Protein AF-A0A959I4U6-F1 (afdb_monomer)

Structure (mmCIF, N/CA/C/O backbone):
data_AF-A0A959I4U6-F1
#
_entry.id   AF-A0A959I4U6-F1
#
loop_
_atom_site.group_PDB
_atom_site.id
_atom_site.type_symbol
_atom_site.label_atom_id
_atom_site.label_alt_id
_atom_site.label_comp_id
_atom_site.label_asym_id
_atom_site.label_entity_id
_atom_site.label_seq_id
_atom_site.pdbx_PDB_ins_code
_atom_site.Cartn_x
_atom_site.Cartn_y
_atom_site.Cartn_z
_atom_site.oc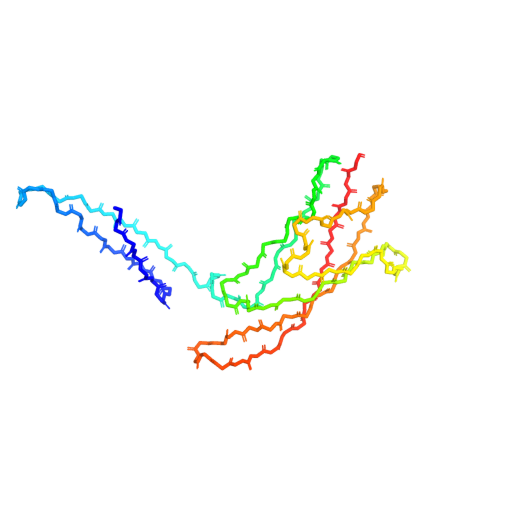cupancy
_atom_site.B_iso_or_equiv
_atom_site.auth_seq_id
_atom_site.auth_comp_id
_atom_site.auth_asym_id
_atom_site.auth_atom_id
_atom_site.pdbx_PDB_model_num
ATOM 1 N N . MET A 1 1 ? -19.807 24.740 2.402 1.00 41.69 1 MET A N 1
ATOM 2 C CA . MET A 1 1 ? -19.446 23.371 1.982 1.00 41.69 1 MET A CA 1
ATOM 3 C C . MET A 1 1 ? -19.778 22.481 3.165 1.00 41.69 1 MET A C 1
ATOM 5 O O . MET A 1 1 ? -19.276 22.767 4.242 1.00 41.69 1 MET A O 1
ATOM 9 N N . GLN A 1 2 ? -20.725 21.557 3.023 1.00 44.53 2 GLN A N 1
ATOM 10 C CA . GLN A 1 2 ? -21.168 20.699 4.124 1.00 44.53 2 GLN A CA 1
ATOM 11 C C . GLN A 1 2 ? -20.340 19.413 4.072 1.00 44.53 2 GLN A C 1
ATOM 13 O O . GLN A 1 2 ? -20.279 18.772 3.026 1.00 44.53 2 GLN A O 1
ATOM 18 N N . GLU A 1 3 ? -19.642 19.095 5.157 1.00 38.75 3 GLU A N 1
ATOM 19 C CA . GLU A 1 3 ? -18.776 17.920 5.252 1.00 38.75 3 GLU A CA 1
ATOM 20 C C . GLU A 1 3 ? -19.594 16.753 5.821 1.00 38.75 3 GLU A C 1
ATOM 22 O O . GLU A 1 3 ? -20.259 16.901 6.846 1.00 38.75 3 GLU A O 1
ATOM 27 N N . ILE A 1 4 ? -19.615 15.619 5.116 1.00 50.41 4 ILE A N 1
ATOM 28 C CA . ILE A 1 4 ? -20.382 14.428 5.502 1.00 50.41 4 ILE A CA 1
ATOM 29 C C . ILE A 1 4 ? -19.385 13.333 5.860 1.00 50.41 4 ILE A C 1
ATOM 31 O O . ILE A 1 4 ? -18.615 12.893 5.009 1.00 50.41 4 ILE A O 1
ATOM 35 N N . MET A 1 5 ? -19.417 12.892 7.117 1.00 44.75 5 MET A N 1
ATOM 36 C CA . MET A 1 5 ? -18.587 11.805 7.629 1.00 44.75 5 MET A CA 1
ATOM 37 C C . MET A 1 5 ? -19.373 10.491 7.580 1.00 44.75 5 MET A C 1
ATOM 39 O O . MET A 1 5 ? -20.493 10.414 8.086 1.00 44.75 5 MET A O 1
ATOM 43 N N . VAL A 1 6 ? -18.801 9.468 6.944 1.00 51.72 6 VAL A N 1
ATOM 44 C CA . VAL A 1 6 ? -19.427 8.151 6.760 1.00 51.72 6 VAL A CA 1
ATOM 45 C C . VAL A 1 6 ? -18.508 7.084 7.344 1.00 51.72 6 VAL A C 1
ATOM 47 O O . VAL A 1 6 ? -17.401 6.887 6.858 1.00 51.72 6 VAL A O 1
ATOM 50 N N . GLU A 1 7 ? -18.972 6.401 8.390 1.00 48.75 7 GLU A N 1
ATOM 51 C CA . GLU A 1 7 ? -18.154 5.476 9.196 1.00 48.75 7 GLU A CA 1
ATOM 52 C C . GLU A 1 7 ? -18.367 3.995 8.847 1.00 48.75 7 GLU A C 1
ATOM 54 O O . GLU A 1 7 ? -17.713 3.121 9.409 1.00 48.75 7 GLU A O 1
ATOM 59 N N . LYS A 1 8 ? -19.315 3.676 7.955 1.00 48.66 8 LYS A N 1
ATOM 60 C CA . LYS A 1 8 ? -19.666 2.291 7.613 1.00 48.66 8 LYS A CA 1
ATOM 61 C C . LYS A 1 8 ? -19.768 2.101 6.104 1.00 48.66 8 LYS A C 1
ATOM 63 O O . LYS A 1 8 ? -20.084 3.021 5.356 1.00 48.66 8 LYS A O 1
ATOM 68 N N . ALA A 1 9 ? -19.497 0.882 5.651 1.00 56.09 9 ALA A N 1
ATOM 69 C CA . ALA A 1 9 ? -19.817 0.482 4.290 1.00 56.09 9 ALA A CA 1
ATOM 70 C C . ALA A 1 9 ? -21.338 0.327 4.143 1.00 56.09 9 ALA A C 1
ATOM 72 O O . ALA A 1 9 ? -22.019 -0.148 5.056 1.00 56.09 9 ALA A O 1
ATOM 73 N N . GLY A 1 10 ? -21.876 0.709 2.990 1.00 60.69 10 GLY A N 1
ATOM 74 C CA . GLY A 1 10 ? -23.311 0.676 2.750 1.00 60.69 10 GLY A CA 1
ATOM 75 C C . GLY A 1 10 ? -23.749 1.543 1.580 1.00 60.69 10 GLY A C 1
ATOM 76 O O . GLY A 1 10 ? -22.949 2.231 0.946 1.00 60.69 10 GLY A O 1
ATOM 77 N N . ASN A 1 11 ? -25.047 1.498 1.293 1.00 65.38 11 ASN A N 1
ATOM 78 C CA . ASN A 1 11 ? -25.682 2.403 0.345 1.00 65.38 11 ASN A CA 1
ATOM 79 C C . ASN A 1 11 ? -26.300 3.557 1.126 1.00 65.38 11 ASN A C 1
ATOM 81 O O . ASN A 1 11 ? -27.108 3.337 2.029 1.00 65.38 11 ASN A O 1
ATOM 85 N N . TYR A 1 12 ? -25.920 4.772 0.764 1.00 65.88 12 TYR A N 1
ATOM 86 C CA . TYR A 1 12 ? -26.364 5.992 1.411 1.00 65.88 12 TYR A CA 1
ATOM 87 C C . TYR A 1 12 ? -27.210 6.805 0.444 1.00 65.88 12 TYR A C 1
ATOM 89 O O . TYR A 1 12 ? -26.915 6.899 -0.749 1.00 65.88 12 TYR A O 1
ATOM 97 N N . VAL A 1 13 ? -28.276 7.390 0.984 1.00 67.69 13 VAL A N 1
ATOM 98 C CA . VAL A 1 13 ? -29.163 8.298 0.264 1.00 67.69 13 VAL A CA 1
ATOM 99 C C . VAL A 1 13 ? -29.137 9.624 1.001 1.00 67.69 13 VAL A C 1
ATOM 101 O O . VAL A 1 13 ? -29.564 9.705 2.151 1.00 67.69 13 VAL A O 1
ATOM 104 N N . LEU A 1 14 ? -28.630 10.655 0.337 1.00 66.38 14 LEU A N 1
ATOM 105 C CA . LEU A 1 14 ? -28.622 12.018 0.845 1.00 66.38 14 LEU A CA 1
ATOM 106 C C . LEU A 1 14 ? -29.681 12.842 0.114 1.00 66.38 14 LEU A C 1
ATOM 108 O O . LEU A 1 14 ? -29.780 12.789 -1.113 1.00 66.38 14 LEU A O 1
ATOM 112 N N . TYR A 1 15 ? -30.442 13.627 0.872 1.00 66.88 15 TYR A N 1
ATOM 113 C CA . TYR A 1 15 ? -31.372 14.614 0.336 1.00 66.88 15 TYR A CA 1
ATOM 114 C C . TYR A 1 15 ? -30.830 16.011 0.619 1.00 66.88 15 TYR A C 1
ATOM 116 O O . TYR A 1 15 ? -30.782 16.441 1.770 1.00 66.88 15 TYR A O 1
ATOM 124 N N . ASN A 1 16 ? -30.433 16.719 -0.435 1.00 64.12 16 ASN A N 1
ATOM 125 C CA . ASN A 1 16 ? -30.058 18.125 -0.330 1.00 64.12 16 ASN A CA 1
ATOM 126 C C . ASN A 1 16 ? -31.286 18.977 -0.638 1.00 64.12 16 ASN A C 1
ATOM 128 O O . ASN A 1 16 ? -31.740 19.007 -1.784 1.00 64.12 16 ASN A O 1
ATOM 132 N N . TYR A 1 17 ? -31.831 19.631 0.384 1.00 63.09 17 TYR A N 1
ATOM 133 C CA . TYR A 1 17 ? -32.995 20.501 0.258 1.00 63.09 17 TYR A CA 1
ATOM 134 C C . TYR A 1 17 ? -32.554 21.923 -0.104 1.00 63.09 17 TYR A C 1
ATOM 136 O O . TYR A 1 17 ? -31.770 22.535 0.618 1.00 63.09 17 TYR A O 1
ATOM 144 N N . TYR A 1 18 ? -33.088 22.446 -1.203 1.00 57.50 18 TYR A N 1
ATOM 145 C CA . TYR A 1 18 ? -32.919 23.820 -1.660 1.00 57.50 18 TYR A CA 1
ATOM 146 C C . TYR A 1 18 ? -34.272 24.532 -1.560 1.00 57.50 18 TYR A C 1
ATOM 148 O O . TYR A 1 18 ? -35.275 24.046 -2.090 1.00 57.50 18 TYR A O 1
ATOM 156 N N . ASP A 1 19 ? -34.301 25.650 -0.831 1.00 52.19 19 ASP A N 1
ATOM 157 C CA . ASP A 1 19 ? -35.461 26.540 -0.672 1.00 52.19 19 ASP A CA 1
ATOM 158 C C . ASP A 1 19 ? -36.795 25.826 -0.361 1.00 52.19 19 ASP A C 1
ATOM 160 O O . ASP A 1 19 ? -37.845 26.159 -0.904 1.00 52.19 19 ASP A O 1
ATOM 164 N N . TYR A 1 20 ? -36.750 24.828 0.533 1.00 56.03 20 TYR A N 1
ATOM 165 C CA . TYR A 1 20 ? -37.888 24.093 1.125 1.00 56.03 20 TYR A CA 1
ATOM 166 C C . TYR A 1 20 ? -38.823 23.317 0.170 1.00 56.03 20 TYR A C 1
ATOM 168 O O . TYR A 1 20 ? -39.618 22.511 0.653 1.00 56.03 20 TYR A O 1
ATOM 176 N N . CYS A 1 21 ? -38.710 23.479 -1.154 1.00 66.44 21 CYS A N 1
ATOM 177 C CA . CYS A 1 21 ? -39.580 22.830 -2.149 1.00 66.44 21 CYS A CA 1
ATOM 178 C C . CYS A 1 21 ? -38.849 21.923 -3.150 1.00 66.44 21 CYS A C 1
ATOM 180 O O . CYS A 1 21 ? -39.506 21.173 -3.872 1.00 66.44 21 CYS A O 1
ATOM 182 N N . VAL A 1 22 ? -37.513 21.961 -3.215 1.00 54.28 22 VAL A N 1
ATOM 183 C CA . VAL A 1 22 ? -36.730 21.141 -4.152 1.00 54.28 22 VAL A CA 1
ATOM 184 C C . VAL A 1 22 ? -35.705 20.321 -3.380 1.00 54.28 22 VAL A C 1
ATOM 186 O O . VAL A 1 22 ? -34.909 20.871 -2.627 1.00 54.28 22 VAL A O 1
ATOM 189 N N . ALA A 1 23 ? -35.706 19.000 -3.569 1.00 66.62 23 ALA A N 1
ATOM 190 C CA . ALA A 1 23 ? -34.702 18.107 -2.997 1.00 66.6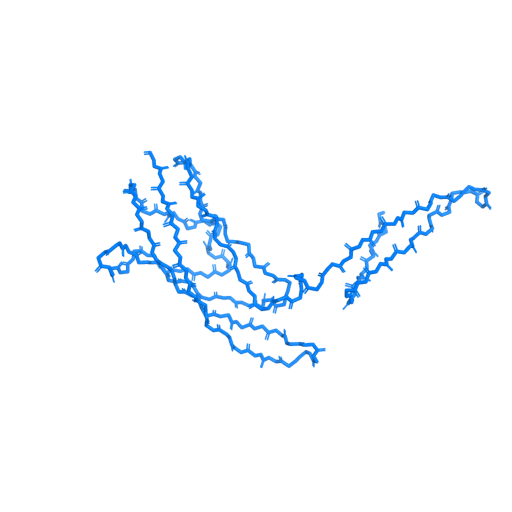2 23 ALA A CA 1
ATOM 191 C C . ALA A 1 23 ? -33.941 17.383 -4.110 1.00 66.62 23 ALA A C 1
ATOM 193 O O . ALA A 1 23 ? -34.548 16.748 -4.972 1.00 66.62 23 ALA A O 1
ATOM 194 N N . ILE A 1 24 ? -32.611 17.443 -4.073 1.00 65.06 24 ILE A N 1
ATOM 195 C CA . ILE A 1 24 ? -31.758 16.615 -4.929 1.00 65.06 24 ILE A CA 1
ATOM 196 C C . ILE A 1 24 ? -31.407 15.348 -4.150 1.00 65.06 24 ILE A C 1
ATOM 198 O O . ILE A 1 24 ? -30.712 15.414 -3.133 1.00 65.06 24 ILE A O 1
ATOM 202 N N . ARG A 1 25 ? -31.889 14.199 -4.639 1.00 69.81 25 ARG A N 1
ATOM 203 C CA . ARG A 1 25 ? -31.532 12.871 -4.129 1.00 69.81 25 ARG A CA 1
ATOM 204 C C . ARG A 1 25 ? -30.186 12.454 -4.717 1.00 69.81 25 ARG A C 1
ATOM 206 O O . ARG A 1 25 ? -30.049 12.353 -5.933 1.00 69.81 25 ARG A O 1
ATOM 213 N N . GLN A 1 26 ? -29.207 12.201 -3.859 1.00 53.50 26 GLN A N 1
ATOM 214 C CA . GLN A 1 26 ? -27.900 11.672 -4.238 1.00 53.50 26 GLN A CA 1
ATOM 215 C C . GLN A 1 26 ? -27.712 10.297 -3.605 1.00 53.50 26 GLN A C 1
ATOM 217 O O . GLN A 1 26 ? -27.829 10.141 -2.391 1.00 53.50 26 GLN A O 1
ATOM 222 N N . GLU A 1 27 ? -27.433 9.302 -4.439 1.00 63.41 27 GLU A N 1
ATOM 223 C CA . GLU A 1 27 ? -27.181 7.927 -4.016 1.00 63.41 27 GLU A CA 1
ATOM 224 C C . GLU A 1 27 ? -25.707 7.610 -4.210 1.00 63.41 27 GLU A C 1
ATOM 226 O O . GLU A 1 27 ? -25.160 7.815 -5.294 1.00 63.41 27 GLU A O 1
ATOM 231 N N . PHE A 1 28 ? -25.060 7.104 -3.167 1.00 56.41 28 PHE A N 1
ATOM 232 C CA . PHE A 1 28 ? -23.670 6.675 -3.238 1.00 56.41 28 PHE A CA 1
ATOM 233 C C . PHE A 1 28 ? -23.461 5.389 -2.439 1.00 56.41 28 PHE A C 1
ATOM 235 O O . PHE A 1 28 ? -24.138 5.129 -1.444 1.00 56.41 28 PHE A O 1
ATOM 242 N N . SER A 1 29 ? -22.540 4.554 -2.916 1.00 51.62 29 SER A N 1
ATOM 243 C CA . SER A 1 29 ? -22.240 3.243 -2.343 1.00 51.62 29 SER A CA 1
ATOM 244 C C . SER A 1 29 ? -20.802 3.231 -1.848 1.00 51.62 29 SER A C 1
ATOM 246 O O . SER A 1 29 ? -19.879 3.454 -2.631 1.00 51.62 29 SER A O 1
ATOM 248 N N . VAL A 1 30 ? -20.624 2.975 -0.556 1.00 55.53 30 VAL A N 1
ATOM 249 C CA . VAL A 1 30 ? -19.320 2.785 0.086 1.00 55.53 30 VAL A CA 1
ATOM 250 C C . VAL A 1 30 ? -19.100 1.282 0.219 1.00 55.53 30 VAL A C 1
ATOM 252 O O . VAL A 1 30 ? -19.875 0.599 0.894 1.00 55.53 30 VAL A O 1
ATOM 255 N N . LYS A 1 31 ? -18.082 0.736 -0.457 1.00 48.09 31 LYS A N 1
ATOM 256 C CA . LYS A 1 31 ? -17.791 -0.708 -0.443 1.00 48.09 31 LYS A CA 1
ATOM 257 C C . LYS A 1 31 ? -16.773 -1.028 0.652 1.00 48.09 31 LYS A C 1
ATOM 259 O O . LYS A 1 31 ? -15.845 -0.268 0.883 1.00 48.09 31 LYS A O 1
ATOM 264 N N . ALA A 1 32 ? -16.896 -2.206 1.267 1.00 49.56 32 ALA A N 1
ATOM 265 C CA . ALA A 1 32 ? -16.026 -2.668 2.358 1.00 49.56 32 ALA A CA 1
ATOM 266 C C . ALA A 1 32 ? -14.513 -2.699 2.030 1.00 49.56 32 ALA A C 1
ATOM 268 O O . ALA A 1 32 ? -13.700 -2.732 2.947 1.00 49.56 32 ALA A O 1
ATOM 269 N N . GLY A 1 33 ? -14.123 -2.631 0.750 1.00 46.00 33 GLY A N 1
ATOM 270 C CA . GLY A 1 33 ? -12.718 -2.491 0.336 1.00 46.00 33 GLY A CA 1
ATOM 271 C C . GLY A 1 33 ? -12.054 -1.174 0.767 1.00 46.00 33 GLY A C 1
ATOM 272 O O . GLY A 1 33 ? -10.829 -1.086 0.763 1.00 46.00 33 GLY A O 1
ATOM 273 N N . ASP A 1 34 ? -12.832 -0.177 1.201 1.00 46.31 34 ASP A N 1
ATOM 274 C CA . ASP A 1 34 ? -12.303 1.087 1.732 1.00 46.31 34 ASP A CA 1
ATOM 275 C C . ASP A 1 34 ? -11.892 0.992 3.223 1.00 46.31 34 ASP A C 1
ATOM 277 O O . ASP A 1 34 ? -11.194 1.874 3.729 1.00 46.31 34 ASP A O 1
ATOM 281 N N . CYS A 1 35 ? -12.237 -0.111 3.907 1.00 53.16 35 CYS A N 1
ATOM 282 C CA . CYS A 1 35 ? -11.875 -0.410 5.303 1.00 53.16 35 CYS A CA 1
ATOM 283 C C . CYS A 1 35 ? -10.699 -1.405 5.441 1.00 53.16 35 CYS A C 1
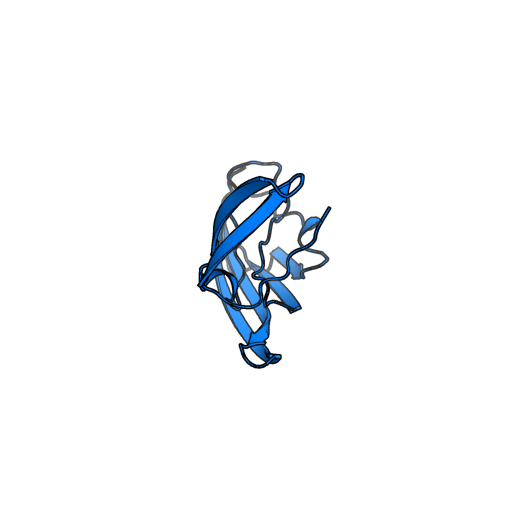ATOM 285 O O . CYS A 1 35 ? -10.353 -1.821 6.549 1.00 53.16 35 CYS A O 1
ATOM 287 N N . ASP A 1 36 ? -10.057 -1.815 4.347 1.00 65.75 36 ASP A N 1
ATOM 288 C CA . ASP A 1 36 ? -8.964 -2.786 4.416 1.00 65.75 36 ASP A CA 1
ATOM 289 C C . ASP A 1 36 ? -7.704 -2.204 5.087 1.00 65.75 36 ASP A C 1
ATOM 291 O O . ASP A 1 36 ? -7.314 -1.067 4.856 1.00 65.75 36 ASP A O 1
ATOM 295 N N . CYS A 1 37 ? -6.988 -2.988 5.899 1.00 75.88 37 CYS A N 1
ATOM 296 C CA . CYS A 1 37 ? -5.619 -2.640 6.306 1.00 75.88 37 CYS A CA 1
ATOM 297 C C . CYS A 1 37 ? -4.672 -2.994 5.151 1.00 75.88 37 CYS A C 1
ATOM 299 O O . CYS A 1 37 ? -4.079 -4.081 5.141 1.00 75.88 37 CYS A O 1
ATOM 301 N N . SER A 1 38 ? -4.611 -2.130 4.133 1.00 83.06 38 SER A N 1
ATOM 302 C CA . SER A 1 38 ? -3.870 -2.384 2.894 1.00 83.06 38 SER A CA 1
ATOM 303 C C . SER A 1 38 ? -3.208 -1.141 2.297 1.00 83.06 38 SER A C 1
ATOM 305 O O . SER A 1 38 ? -3.552 -0.004 2.622 1.00 83.06 38 SER A O 1
ATOM 307 N N . ILE A 1 39 ? -2.227 -1.378 1.425 1.00 80.94 39 ILE A N 1
ATOM 308 C CA . ILE A 1 39 ? -1.640 -0.359 0.556 1.00 80.94 39 ILE A CA 1
ATOM 309 C C . ILE A 1 39 ? -1.564 -0.900 -0.871 1.00 80.94 39 ILE A C 1
ATOM 311 O O . ILE A 1 39 ? -1.355 -2.099 -1.072 1.00 80.94 39 ILE A O 1
ATOM 315 N N . THR A 1 40 ? -1.653 -0.002 -1.843 1.00 82.25 40 THR A N 1
ATOM 316 C CA . THR A 1 40 ? -1.501 -0.294 -3.267 1.00 82.25 40 THR A CA 1
ATOM 317 C C . THR A 1 40 ? -0.340 0.515 -3.824 1.00 82.25 40 THR A C 1
ATOM 319 O O . THR A 1 40 ? -0.248 1.726 -3.609 1.00 82.25 40 THR A O 1
ATOM 322 N N . LEU A 1 41 ? 0.551 -0.168 -4.545 1.00 79.25 41 LEU A N 1
ATOM 323 C CA . LEU A 1 41 ? 1.625 0.444 -5.320 1.00 79.25 41 LEU A CA 1
ATOM 324 C C . LEU A 1 41 ? 1.315 0.242 -6.811 1.00 79.25 41 LEU A C 1
ATOM 326 O O . LEU A 1 41 ? 1.235 -0.911 -7.246 1.00 79.25 41 LEU A O 1
ATOM 330 N N . PRO A 1 42 ? 1.127 1.315 -7.597 1.00 71.94 42 PRO A N 1
ATOM 331 C CA . PRO A 1 42 ? 0.907 1.194 -9.026 1.00 71.94 42 PRO A CA 1
ATOM 332 C C . PRO A 1 42 ? 2.172 0.693 -9.728 1.00 71.94 42 PRO A C 1
ATOM 334 O O . PRO A 1 42 ? 3.300 0.924 -9.292 1.00 71.94 42 PRO A O 1
ATOM 337 N N . THR A 1 43 ? 1.968 0.001 -10.846 1.00 69.75 43 THR A N 1
ATOM 338 C CA . THR A 1 43 ? 3.045 -0.270 -11.801 1.00 69.75 43 THR A CA 1
ATOM 339 C C . THR A 1 43 ? 3.348 1.021 -12.547 1.00 69.75 43 THR A C 1
ATOM 341 O O . THR A 1 43 ? 2.418 1.667 -13.028 1.00 69.75 43 THR A O 1
ATOM 344 N N . LEU A 1 44 ? 4.620 1.401 -12.627 1.00 70.12 44 LEU A N 1
ATOM 345 C CA . LEU A 1 44 ? 5.017 2.669 -13.229 1.00 70.12 44 LEU A CA 1
ATOM 346 C C . LEU A 1 44 ? 5.444 2.432 -14.666 1.00 70.12 44 LEU A C 1
ATOM 348 O O . LEU A 1 44 ? 6.486 1.831 -14.921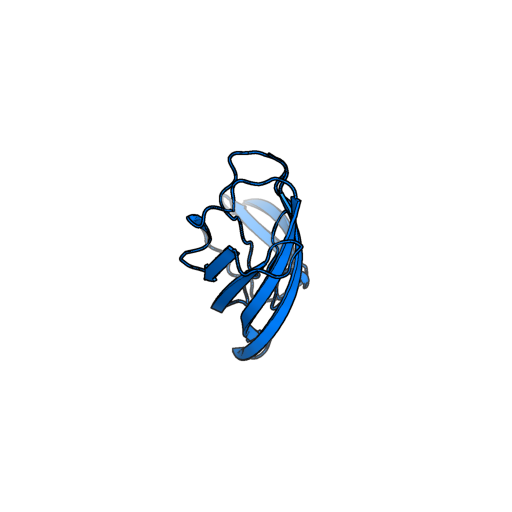 1.00 70.12 44 LEU A O 1
ATOM 352 N N . TYR A 1 45 ? 4.618 2.897 -15.596 1.00 63.09 45 TYR A N 1
ATOM 353 C CA . TYR A 1 45 ? 4.879 2.799 -17.032 1.00 63.09 45 TYR A CA 1
ATOM 354 C C . TYR A 1 45 ? 5.452 4.095 -17.624 1.00 63.09 45 TYR A C 1
ATOM 356 O O . TYR A 1 45 ? 5.690 4.152 -18.827 1.00 63.09 45 TYR A O 1
ATOM 364 N N . SER A 1 46 ? 5.636 5.135 -16.802 1.00 58.12 46 SER A N 1
ATOM 365 C CA . SER A 1 46 ? 6.093 6.457 -17.231 1.00 58.12 46 SER A CA 1
ATOM 366 C C . SER A 1 46 ? 7.359 6.901 -16.475 1.00 58.12 46 SER A C 1
ATOM 368 O O . SER A 1 46 ? 7.446 6.689 -15.260 1.00 58.12 46 SER A O 1
ATOM 370 N N . PRO A 1 47 ? 8.327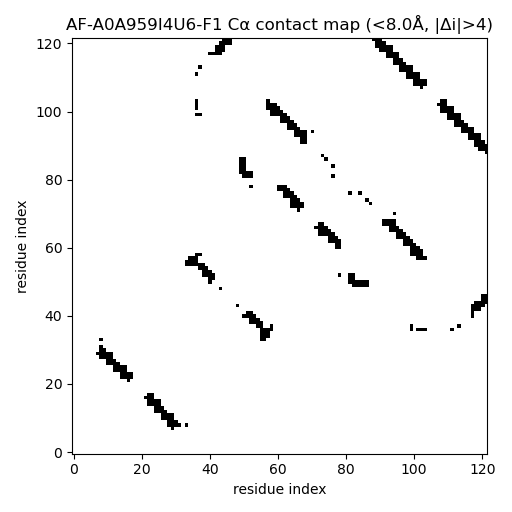 7.575 -17.134 1.00 53.94 47 PRO A N 1
ATOM 371 C CA . PRO A 1 47 ? 9.626 7.925 -16.547 1.00 53.94 47 PRO A CA 1
ATOM 372 C C . PRO A 1 47 ? 9.590 8.938 -15.392 1.00 53.94 47 PRO A C 1
ATOM 374 O O . PRO A 1 47 ? 10.601 9.118 -14.712 1.00 53.94 47 PRO A O 1
ATOM 377 N N . SER A 1 48 ? 8.468 9.633 -15.181 1.00 54.56 48 SER A N 1
ATOM 378 C CA . SER A 1 48 ? 8.367 10.784 -14.269 1.00 54.56 48 SER A CA 1
ATOM 379 C C . SER A 1 48 ? 7.621 10.517 -12.960 1.00 54.56 48 SER A C 1
ATOM 381 O O . SER A 1 48 ? 7.341 11.455 -12.213 1.00 54.56 48 SER A O 1
ATOM 383 N N . GLU A 1 49 ? 7.256 9.275 -12.658 1.00 62.50 49 GLU A N 1
ATOM 384 C CA . GLU A 1 49 ? 6.343 9.017 -11.548 1.00 62.50 49 GLU A CA 1
ATOM 385 C C . GLU A 1 49 ? 7.100 8.726 -10.249 1.00 62.50 49 GLU A C 1
ATOM 387 O O . GLU A 1 49 ? 7.705 7.676 -10.039 1.00 62.50 49 GLU A O 1
ATOM 392 N N . ARG A 1 50 ? 7.070 9.719 -9.355 1.00 69.56 50 ARG A N 1
ATOM 393 C CA . ARG A 1 50 ? 7.378 9.552 -7.930 1.00 69.56 50 ARG A CA 1
ATOM 394 C C . ARG A 1 50 ? 6.580 8.375 -7.374 1.00 69.56 50 ARG A C 1
ATOM 396 O O . ARG A 1 50 ? 5.492 8.071 -7.863 1.00 69.56 50 ARG A O 1
ATOM 403 N N . LEU A 1 51 ? 7.080 7.748 -6.315 1.00 75.69 51 LEU A N 1
ATOM 404 C CA . LEU A 1 51 ? 6.379 6.632 -5.692 1.00 75.69 51 LEU A CA 1
ATOM 405 C C . LEU A 1 51 ? 4.989 7.068 -5.169 1.00 75.69 51 LEU A C 1
ATOM 407 O O . LEU A 1 51 ? 4.859 7.717 -4.131 1.00 75.69 51 LEU A O 1
ATOM 411 N N . ALA A 1 52 ? 3.933 6.674 -5.880 1.00 79.06 52 ALA A N 1
ATOM 412 C CA . ALA A 1 52 ? 2.550 6.978 -5.530 1.00 79.06 52 ALA A CA 1
ATOM 413 C C . ALA A 1 52 ? 1.921 5.814 -4.751 1.00 79.06 52 ALA A C 1
ATOM 415 O O . ALA A 1 52 ? 1.225 4.976 -5.313 1.00 79.06 52 ALA A O 1
ATOM 416 N N . VAL A 1 53 ? 2.185 5.737 -3.445 1.00 84.50 53 VAL A N 1
ATOM 417 C CA . VAL A 1 53 ? 1.543 4.735 -2.578 1.00 84.50 53 VAL A CA 1
ATOM 418 C C . VAL A 1 53 ? 0.151 5.217 -2.177 1.00 84.50 53 VAL A C 1
ATOM 420 O O . VAL A 1 53 ? 0.019 6.259 -1.531 1.00 84.50 53 VAL A O 1
ATOM 423 N N . THR A 1 54 ? -0.875 4.429 -2.486 1.00 84.00 54 THR A N 1
ATOM 424 C CA . THR A 1 54 ? -2.232 4.641 -1.971 1.00 84.00 54 THR A CA 1
ATOM 425 C C . THR A 1 54 ? -2.433 3.750 -0.756 1.00 84.00 54 THR A C 1
ATOM 427 O O . THR A 1 54 ? -2.308 2.533 -0.859 1.00 84.00 54 THR A O 1
ATOM 430 N N . ALA A 1 55 ? -2.720 4.340 0.400 1.00 84.12 55 ALA A N 1
ATOM 431 C CA . ALA A 1 55 ? -3.056 3.600 1.611 1.00 84.12 55 ALA A CA 1
ATOM 432 C C . ALA A 1 55 ? -4.565 3.662 1.858 1.00 84.12 55 ALA A C 1
ATOM 434 O O . ALA A 1 55 ? -5.183 4.697 1.612 1.00 84.12 55 ALA A O 1
ATOM 435 N N . SER A 1 56 ? -5.143 2.566 2.344 1.00 79.44 56 SER A N 1
ATOM 436 C CA . SER A 1 56 ? -6.528 2.543 2.815 1.00 79.44 56 SER A CA 1
ATOM 437 C C . SER A 1 56 ? -6.709 3.425 4.057 1.00 79.44 56 SER A C 1
ATOM 439 O O . SER A 1 56 ? -5.750 3.677 4.791 1.00 79.44 56 SER A O 1
ATOM 441 N N . LEU A 1 57 ? -7.948 3.846 4.330 1.00 73.69 57 LEU A N 1
ATOM 442 C CA . LEU A 1 57 ? -8.278 4.787 5.412 1.00 73.69 57 LEU A CA 1
ATOM 443 C C . LEU A 1 57 ? -7.824 4.309 6.797 1.00 73.69 57 LEU A C 1
ATOM 445 O O . LEU A 1 57 ? -7.373 5.102 7.618 1.00 73.69 57 LEU A O 1
ATOM 449 N N . ASN A 1 58 ? -7.872 2.999 7.032 1.00 79.25 58 ASN A N 1
ATOM 450 C CA . ASN A 1 58 ? -7.524 2.411 8.321 1.00 79.25 58 ASN A CA 1
ATOM 451 C C . ASN A 1 58 ? -6.014 2.360 8.597 1.00 79.25 58 ASN A C 1
ATOM 453 O O . ASN A 1 58 ? -5.614 2.010 9.708 1.00 79.25 58 ASN A O 1
ATOM 457 N N . VAL A 1 59 ? -5.157 2.705 7.628 1.00 85.94 59 VAL A N 1
ATOM 458 C CA . VAL A 1 59 ? -3.698 2.717 7.795 1.00 85.94 59 VAL A CA 1
ATOM 459 C C . VAL A 1 59 ? -3.254 4.005 8.491 1.00 85.94 59 VAL A C 1
ATOM 461 O O . VAL A 1 59 ? -3.178 5.069 7.887 1.00 85.94 59 VAL A O 1
ATOM 464 N N . GLN A 1 60 ? -2.858 3.890 9.757 1.00 88.44 60 GLN A N 1
ATOM 465 C CA . GLN A 1 60 ? -2.330 5.000 10.560 1.00 88.44 60 GLN A CA 1
ATOM 466 C C . GLN A 1 60 ? -0.907 5.380 10.144 1.00 88.44 60 GLN A C 1
ATOM 468 O O . GLN A 1 60 ? -0.510 6.541 10.124 1.00 88.44 60 GLN A O 1
ATOM 473 N N . SER A 1 61 ? -0.094 4.370 9.844 1.00 91.19 61 SER A N 1
ATOM 474 C CA . SER A 1 61 ? 1.247 4.558 9.301 1.00 91.19 61 SER A CA 1
ATOM 475 C C . SER A 1 61 ? 1.716 3.283 8.622 1.00 91.19 61 SER A C 1
ATOM 477 O O . SER A 1 61 ? 1.252 2.185 8.934 1.00 91.19 61 SER A O 1
ATOM 479 N N . TYR A 1 62 ? 2.680 3.421 7.719 1.00 92.06 62 TYR A N 1
ATOM 480 C CA . TYR A 1 62 ? 3.353 2.279 7.128 1.00 92.06 62 TYR A CA 1
ATOM 481 C C . TYR A 1 62 ? 4.846 2.524 6.976 1.00 92.06 62 TYR A C 1
ATOM 483 O O . TYR A 1 62 ? 5.302 3.664 6.847 1.00 92.06 62 TYR A O 1
ATOM 491 N N . ARG A 1 63 ? 5.594 1.425 6.947 1.00 94.12 63 ARG A N 1
ATOM 492 C CA . ARG A 1 63 ? 6.985 1.374 6.508 1.00 94.12 63 ARG A CA 1
ATOM 493 C C . ARG A 1 63 ? 7.070 0.484 5.282 1.00 94.12 63 ARG A C 1
ATOM 495 O O . ARG A 1 63 ? 6.466 -0.583 5.265 1.00 94.12 63 ARG A O 1
ATOM 502 N N . LEU A 1 64 ? 7.784 0.943 4.267 1.00 92.50 64 LEU A N 1
ATOM 503 C CA . LEU A 1 64 ? 7.870 0.302 2.965 1.00 92.50 64 LEU A CA 1
ATOM 504 C C . LEU A 1 64 ? 9.334 0.073 2.605 1.00 92.50 64 LEU A C 1
ATOM 506 O O . LEU A 1 64 ? 10.161 0.976 2.733 1.00 92.50 64 LEU A O 1
ATOM 510 N N . TRP A 1 65 ? 9.619 -1.125 2.117 1.00 91.12 65 TRP A N 1
ATOM 511 C CA . TRP A 1 65 ? 10.907 -1.527 1.574 1.00 91.12 65 TRP A CA 1
ATOM 512 C C . TRP A 1 65 ? 10.705 -2.009 0.147 1.00 91.12 65 TRP A C 1
ATOM 514 O O . TRP A 1 65 ? 9.788 -2.789 -0.116 1.00 91.12 65 TRP A O 1
ATOM 524 N N . ILE A 1 66 ? 11.566 -1.560 -0.758 1.00 89.06 66 ILE A N 1
ATOM 525 C CA . ILE A 1 66 ? 11.574 -1.979 -2.157 1.00 89.06 66 ILE A CA 1
ATOM 526 C C . ILE A 1 66 ? 12.911 -2.635 -2.454 1.00 89.06 66 ILE A C 1
ATOM 528 O O . ILE A 1 66 ? 13.968 -2.122 -2.079 1.00 89.06 66 ILE A O 1
ATOM 532 N N . TYR A 1 67 ? 12.839 -3.758 -3.149 1.00 85.38 67 TYR A N 1
ATOM 533 C CA . TYR A 1 67 ? 13.945 -4.604 -3.545 1.00 85.38 67 TYR A CA 1
ATOM 534 C C . TYR A 1 67 ? 13.963 -4.736 -5.066 1.00 85.38 67 TYR A C 1
ATOM 536 O O . TYR A 1 67 ? 12.908 -4.777 -5.704 1.00 85.38 67 TYR A O 1
ATOM 544 N N . ASP A 1 68 ? 15.153 -4.812 -5.649 1.00 84.75 68 ASP A N 1
ATOM 545 C CA . ASP A 1 68 ? 15.294 -5.173 -7.058 1.00 84.75 68 ASP A CA 1
ATOM 546 C C . ASP A 1 68 ? 15.085 -6.681 -7.290 1.00 84.75 68 ASP A C 1
ATOM 548 O O . ASP A 1 68 ? 14.887 -7.462 -6.354 1.00 84.75 68 ASP A O 1
ATOM 552 N N . ALA A 1 69 ? 15.144 -7.108 -8.553 1.00 79.38 69 ALA A N 1
ATOM 553 C CA . ALA A 1 69 ? 14.996 -8.512 -8.932 1.00 79.38 69 ALA A CA 1
ATOM 554 C C . ALA A 1 69 ? 16.063 -9.451 -8.331 1.00 79.38 69 ALA A C 1
ATOM 556 O O . ALA A 1 69 ? 15.855 -10.662 -8.301 1.00 79.38 69 ALA A O 1
ATOM 557 N N . LEU A 1 70 ? 17.187 -8.911 -7.847 1.00 81.19 70 LEU A N 1
ATOM 558 C CA . LEU A 1 70 ? 18.257 -9.664 -7.189 1.00 81.19 70 LEU A CA 1
ATOM 559 C C . LEU A 1 70 ? 18.091 -9.697 -5.659 1.00 81.19 70 LEU A C 1
ATOM 561 O O . LEU A 1 70 ? 18.941 -10.244 -4.961 1.00 81.19 70 LEU A O 1
ATOM 565 N N . GLY A 1 71 ? 17.018 -9.104 -5.125 1.00 79.19 71 GLY A N 1
ATOM 566 C CA . GLY A 1 71 ? 16.749 -9.031 -3.690 1.00 79.19 71 GLY A CA 1
ATOM 567 C C . GLY A 1 71 ? 17.545 -7.948 -2.958 1.00 79.19 71 GLY A C 1
ATOM 568 O O . GLY A 1 71 ? 17.548 -7.923 -1.727 1.00 79.19 71 GLY A O 1
ATOM 569 N N . ARG A 1 72 ? 18.217 -7.036 -3.672 1.00 86.69 72 ARG A N 1
ATOM 570 C CA . ARG A 1 72 ? 18.948 -5.924 -3.051 1.00 86.69 72 ARG A CA 1
ATOM 571 C C . ARG A 1 72 ? 17.968 -4.828 -2.665 1.00 86.69 72 ARG A C 1
ATOM 573 O O . ARG A 1 72 ? 17.131 -4.433 -3.472 1.00 86.69 72 ARG A O 1
ATOM 580 N N . LEU A 1 73 ? 18.081 -4.322 -1.439 1.00 88.00 73 LEU A N 1
ATOM 581 C CA . LEU A 1 73 ? 17.272 -3.199 -0.969 1.00 88.00 73 LEU A CA 1
ATOM 582 C C . LEU A 1 73 ? 17.653 -1.932 -1.743 1.00 88.00 73 LEU A C 1
ATOM 584 O O . LEU A 1 73 ? 18.800 -1.496 -1.687 1.00 88.00 73 LEU A O 1
ATOM 588 N N . VAL A 1 74 ? 16.684 -1.337 -2.434 1.00 88.94 74 VAL A N 1
ATOM 589 C CA . VAL A 1 74 ? 16.886 -0.135 -3.257 1.00 88.94 74 VAL A CA 1
ATOM 590 C C . VAL A 1 74 ? 16.225 1.109 -2.674 1.00 88.94 74 VAL A C 1
ATOM 592 O O . VAL A 1 74 ? 16.694 2.216 -2.913 1.00 88.94 74 VAL A O 1
ATOM 595 N N . LEU A 1 75 ? 15.154 0.946 -1.893 1.00 89.19 75 LEU A N 1
ATOM 596 C CA . LEU A 1 75 ? 14.468 2.059 -1.241 1.00 89.19 75 LEU A CA 1
ATOM 597 C C . LEU A 1 75 ? 13.863 1.613 0.088 1.00 89.19 75 LEU A C 1
ATOM 599 O O . LEU A 1 75 ? 13.285 0.534 0.197 1.00 89.19 75 LEU A O 1
ATOM 603 N N . THR A 1 76 ? 13.953 2.483 1.092 1.00 92.50 76 THR A N 1
ATOM 604 C CA . THR A 1 76 ? 13.150 2.406 2.316 1.00 92.50 76 THR A CA 1
ATOM 605 C C . THR A 1 76 ? 12.436 3.732 2.509 1.00 92.50 76 THR A C 1
ATOM 607 O O . THR A 1 76 ? 13.068 4.782 2.451 1.00 92.50 76 THR A O 1
ATOM 610 N N . THR A 1 77 ? 11.128 3.694 2.741 1.00 91.62 77 THR A N 1
ATOM 611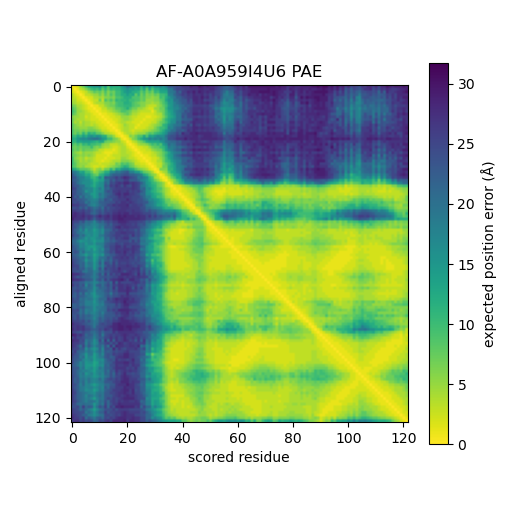 C CA . THR A 1 77 ? 10.311 4.897 2.928 1.00 91.62 77 THR A CA 1
ATOM 612 C C . THR A 1 77 ? 9.130 4.634 3.868 1.00 91.62 77 THR A C 1
ATOM 614 O O . THR A 1 77 ? 8.969 3.538 4.414 1.00 91.62 77 THR A O 1
ATOM 617 N N . ASN A 1 78 ? 8.320 5.658 4.109 1.00 91.00 78 ASN A N 1
ATOM 618 C CA . ASN A 1 78 ? 7.127 5.625 4.949 1.00 91.00 78 ASN A CA 1
ATOM 619 C C . ASN A 1 78 ? 6.047 6.566 4.389 1.00 91.00 78 ASN A C 1
ATOM 621 O O . ASN A 1 78 ? 6.288 7.275 3.416 1.00 91.00 78 ASN A O 1
ATOM 625 N N . GLY A 1 79 ? 4.878 6.611 5.035 1.00 83.50 79 GLY A N 1
ATOM 626 C CA . GLY A 1 79 ? 3.741 7.446 4.619 1.00 83.50 79 GLY A CA 1
ATOM 627 C C . GLY A 1 79 ? 4.059 8.911 4.309 1.00 83.50 79 GLY A C 1
ATOM 628 O O . GLY A 1 79 ? 3.550 9.448 3.327 1.00 83.50 79 GLY A O 1
ATOM 629 N N . GLN A 1 80 ? 4.920 9.552 5.100 1.00 81.81 80 GLN A N 1
ATOM 630 C CA . GLN A 1 80 ? 5.274 10.961 4.904 1.00 81.81 80 GLN A CA 1
ATOM 631 C C . GLN A 1 80 ? 6.303 11.150 3.785 1.00 81.81 80 GLN A C 1
ATOM 633 O O . GLN A 1 80 ? 6.253 12.130 3.047 1.00 81.81 80 GLN A O 1
ATOM 638 N N . GLN A 1 81 ? 7.232 10.205 3.648 1.00 84.19 81 GLN A N 1
ATOM 639 C CA . GLN A 1 81 ? 8.369 10.310 2.732 1.00 84.19 81 GLN A CA 1
ATOM 640 C C . GLN A 1 81 ? 8.078 9.734 1.341 1.00 84.19 81 GLN A C 1
ATOM 642 O O . GLN A 1 81 ? 8.736 10.120 0.378 1.00 84.19 81 GLN A O 1
ATOM 647 N N . ALA A 1 82 ? 7.090 8.845 1.206 1.00 81.81 82 ALA A N 1
ATOM 648 C CA . ALA A 1 82 ? 6.820 8.118 -0.034 1.00 81.81 82 ALA A CA 1
ATOM 649 C C . ALA A 1 82 ? 6.515 9.047 -1.214 1.00 81.81 82 ALA A C 1
ATOM 651 O O . ALA A 1 82 ? 7.037 8.825 -2.299 1.00 81.81 82 ALA A O 1
ATOM 652 N N . ARG A 1 83 ? 5.772 10.141 -0.988 1.00 72.25 83 ARG A N 1
ATOM 653 C CA . ARG A 1 83 ? 5.400 11.105 -2.044 1.00 72.25 83 ARG A CA 1
ATOM 654 C C . ARG A 1 83 ? 6.595 11.776 -2.726 1.00 72.25 83 ARG A C 1
ATOM 656 O O . ARG A 1 83 ? 6.461 12.239 -3.855 1.00 72.25 83 ARG A O 1
ATOM 663 N N . ASN A 1 84 ? 7.734 11.837 -2.040 1.00 75.69 84 ASN A N 1
ATOM 664 C CA . ASN A 1 84 ? 8.973 12.431 -2.540 1.00 75.69 84 ASN A CA 1
ATOM 665 C C . ASN A 1 84 ? 10.057 11.377 -2.788 1.00 75.69 84 ASN A C 1
ATOM 667 O O . ASN A 1 84 ? 11.177 11.731 -3.141 1.00 75.69 84 ASN A O 1
ATOM 671 N N . ALA A 1 85 ? 9.751 10.097 -2.574 1.00 81.19 85 ALA A N 1
ATOM 672 C CA . ALA A 1 85 ? 10.713 9.036 -2.777 1.00 81.19 85 ALA A CA 1
ATOM 673 C C . ALA A 1 85 ? 10.862 8.768 -4.276 1.00 81.19 85 ALA A C 1
ATOM 675 O O . ALA A 1 85 ? 9.901 8.421 -4.970 1.00 81.19 85 ALA A O 1
ATOM 676 N N . GLU A 1 86 ? 12.084 8.939 -4.765 1.00 76.31 86 GLU A N 1
ATOM 677 C CA . GLU A 1 86 ? 12.437 8.595 -6.131 1.00 76.31 86 GLU A CA 1
ATOM 678 C C . GLU A 1 86 ? 12.703 7.100 -6.233 1.00 76.31 86 GLU A C 1
ATOM 680 O O . GLU A 1 86 ? 13.386 6.497 -5.398 1.00 76.31 86 GLU A O 1
ATOM 685 N N . LEU A 1 87 ? 12.137 6.495 -7.271 1.00 73.31 87 LEU A N 1
ATOM 686 C CA . LEU A 1 87 ? 12.419 5.111 -7.596 1.00 73.31 87 LEU A CA 1
ATOM 687 C C . LEU A 1 87 ? 13.706 4.989 -8.414 1.00 73.31 87 LEU A C 1
ATOM 689 O O . LEU A 1 87 ? 14.059 5.922 -9.145 1.00 73.31 87 LEU A O 1
ATOM 693 N N . PRO A 1 88 ? 14.395 3.835 -8.326 1.00 68.38 88 PRO A N 1
ATOM 694 C CA . PRO A 1 88 ? 15.631 3.596 -9.059 1.00 68.38 88 PRO A CA 1
ATOM 695 C C . PRO A 1 88 ? 15.481 3.839 -10.562 1.00 68.38 88 PRO A C 1
ATOM 697 O O . PRO A 1 88 ? 14.405 3.675 -11.139 1.00 68.38 88 PRO A O 1
ATOM 700 N N . SER A 1 89 ? 16.584 4.214 -11.209 1.00 66.06 89 SER A N 1
ATOM 701 C CA . SER A 1 89 ? 16.590 4.655 -12.605 1.00 66.06 89 SER A CA 1
ATOM 702 C C . SER A 1 89 ? 16.518 3.563 -13.663 1.00 66.06 89 SER A C 1
ATOM 704 O O . SER A 1 89 ? 16.570 3.862 -14.854 1.00 66.06 89 SER A O 1
ATOM 706 N N . VAL A 1 90 ? 16.394 2.310 -13.243 1.00 75.88 90 VAL A N 1
ATOM 707 C CA . VAL A 1 90 ? 16.525 1.149 -14.117 1.00 75.88 90 VAL A CA 1
ATOM 708 C C . VAL A 1 90 ? 15.155 0.519 -14.335 1.00 75.88 90 VAL A C 1
ATOM 710 O O . VAL A 1 90 ? 14.425 0.257 -13.382 1.00 75.88 90 VAL A O 1
ATOM 713 N N . SER A 1 91 ? 14.805 0.265 -15.594 1.00 82.25 91 SER A N 1
ATOM 714 C CA . SER A 1 91 ? 13.598 -0.485 -15.939 1.00 82.25 91 SER A CA 1
ATOM 715 C C . SER A 1 91 ? 13.731 -1.942 -15.483 1.00 82.25 91 SER A C 1
ATOM 717 O O . SER A 1 91 ? 14.780 -2.562 -15.661 1.00 82.25 91 SER A O 1
ATOM 719 N N . GLY A 1 92 ? 12.677 -2.516 -14.907 1.00 80.50 92 GLY A N 1
ATOM 720 C CA . GLY A 1 92 ? 12.704 -3.897 -14.439 1.00 80.50 92 GLY A CA 1
ATOM 721 C C . GLY A 1 92 ? 11.595 -4.263 -13.458 1.00 80.50 92 GLY A C 1
ATOM 722 O O . GLY A 1 92 ? 10.712 -3.465 -13.138 1.00 80.50 92 GLY A O 1
ATOM 723 N N . ALA A 1 93 ? 11.648 -5.509 -12.987 1.00 81.50 93 ALA A N 1
ATOM 724 C CA . ALA A 1 93 ? 10.771 -6.006 -11.937 1.00 81.50 93 ALA A CA 1
ATOM 725 C C . ALA A 1 93 ? 11.340 -5.666 -10.554 1.00 81.50 93 ALA A C 1
ATOM 727 O O . ALA A 1 93 ? 12.522 -5.883 -10.280 1.00 81.50 93 ALA A O 1
ATOM 728 N N . TYR A 1 94 ? 10.465 -5.184 -9.681 1.00 83.94 94 TYR A N 1
ATOM 729 C CA . TYR A 1 94 ? 10.767 -4.852 -8.298 1.00 83.94 94 TYR A CA 1
ATOM 730 C C . TYR A 1 94 ? 9.801 -5.573 -7.369 1.00 83.94 94 TYR A C 1
ATOM 732 O O . TYR A 1 94 ? 8.623 -5.768 -7.683 1.00 83.94 94 TYR A O 1
ATOM 740 N N . PHE A 1 95 ? 10.300 -5.934 -6.196 1.00 85.62 95 PHE A N 1
ATOM 741 C CA . PHE A 1 95 ? 9.516 -6.524 -5.123 1.00 85.62 95 PHE A CA 1
ATOM 742 C C . PHE A 1 95 ? 9.420 -5.536 -3.980 1.00 85.62 95 PHE A C 1
ATOM 744 O O . PHE A 1 95 ? 10.343 -4.765 -3.733 1.00 85.62 95 PHE A O 1
ATOM 751 N N . TRP A 1 96 ? 8.314 -5.553 -3.257 1.00 86.56 96 TRP A N 1
ATOM 752 C CA . TRP A 1 96 ? 8.152 -4.686 -2.106 1.00 86.56 96 TRP A CA 1
ATOM 753 C C . TRP A 1 96 ? 7.577 -5.446 -0.925 1.00 86.56 96 TRP A C 1
ATOM 755 O O . TRP A 1 96 ? 6.844 -6.424 -1.074 1.00 86.56 96 TRP A O 1
ATOM 765 N N . LYS A 1 97 ? 7.933 -4.972 0.264 1.00 86.50 97 LYS A N 1
ATOM 766 C CA . LYS A 1 97 ? 7.385 -5.399 1.547 1.00 86.50 97 LYS A CA 1
ATOM 767 C C . LYS A 1 97 ? 6.917 -4.156 2.283 1.00 86.50 97 LYS A C 1
ATOM 769 O O . LYS A 1 97 ? 7.626 -3.153 2.289 1.00 86.50 97 LYS A O 1
ATOM 774 N N . ALA A 1 98 ? 5.768 -4.228 2.934 1.00 87.25 98 ALA A N 1
ATOM 775 C CA . ALA A 1 98 ? 5.278 -3.168 3.792 1.00 87.25 98 ALA A CA 1
ATOM 776 C C . ALA A 1 98 ? 4.835 -3.703 5.149 1.00 87.25 98 ALA A C 1
ATOM 778 O O . ALA A 1 98 ? 4.233 -4.769 5.244 1.00 87.25 98 ALA A O 1
ATOM 779 N N . GLU A 1 99 ? 5.115 -2.931 6.190 1.00 91.25 99 GLU A N 1
ATOM 780 C CA . GLU A 1 99 ? 4.579 -3.129 7.532 1.00 91.25 99 GLU A CA 1
ATOM 781 C C . GLU A 1 99 ? 3.615 -1.988 7.826 1.00 91.25 99 GLU A C 1
ATOM 783 O O . GLU A 1 99 ? 4.001 -0.817 7.829 1.00 91.25 99 GLU A O 1
ATOM 788 N N . LEU A 1 100 ? 2.354 -2.340 8.045 1.00 89.19 100 LEU A N 1
ATOM 789 C CA . LEU A 1 100 ? 1.255 -1.421 8.279 1.00 89.19 100 LEU A CA 1
ATOM 790 C C . LEU A 1 100 ? 0.897 -1.426 9.762 1.00 89.19 100 LEU A C 1
ATOM 792 O O . LEU A 1 100 ? 0.797 -2.488 10.384 1.00 89.19 100 LEU A O 1
ATOM 796 N N . LYS A 1 101 ? 0.662 -0.238 10.315 1.00 91.88 101 LYS A N 1
ATOM 797 C CA . LYS A 1 101 ? -0.077 -0.056 11.563 1.00 91.88 101 LYS A CA 1
ATOM 798 C C . LYS A 1 101 ? -1.460 0.450 11.198 1.00 91.88 101 LYS A C 1
ATOM 800 O O . LYS A 1 101 ? -1.565 1.515 10.590 1.00 91.88 101 LYS A O 1
ATOM 805 N N . CYS A 1 102 ? -2.484 -0.305 11.565 1.00 87.19 102 CYS A N 1
ATOM 806 C CA . CYS A 1 102 ? -3.865 0.006 11.230 1.00 87.19 102 CYS A CA 1
ATOM 807 C C . CYS A 1 102 ? -4.752 0.012 12.468 1.00 87.19 102 CYS A C 1
ATOM 809 O O . CYS A 1 102 ? -4.356 -0.505 13.512 1.00 87.19 102 CYS A O 1
ATOM 811 N N . LEU A 1 103 ? -5.955 0.549 12.320 1.00 81.06 103 LEU A N 1
ATOM 812 C CA . LEU A 1 103 ? -7.068 0.306 13.231 1.00 81.06 103 LEU A CA 1
ATOM 813 C C . LEU A 1 103 ? -7.973 -0.769 12.619 1.00 81.06 103 LEU A C 1
ATOM 815 O O . LEU A 1 103 ? -8.144 -0.806 11.401 1.00 81.06 103 LEU A O 1
ATOM 819 N N . ASN A 1 104 ? -8.473 -1.690 13.440 1.00 74.44 104 ASN A N 1
ATOM 820 C CA . ASN A 1 104 ? -9.526 -2.620 13.024 1.00 74.44 104 ASN A CA 1
ATOM 821 C C . ASN A 1 104 ? -10.918 -2.011 13.272 1.00 74.44 104 ASN A C 1
ATOM 823 O O . ASN A 1 104 ? -11.021 -0.892 13.763 1.00 74.44 104 ASN A O 1
ATOM 827 N N . ASP A 1 105 ? -11.979 -2.773 13.007 1.00 71.25 105 ASP A N 1
ATOM 828 C CA . ASP A 1 105 ? -13.376 -2.319 13.130 1.00 71.25 105 ASP A CA 1
ATOM 829 C C . ASP A 1 105 ? -13.803 -1.863 14.545 1.00 71.25 105 ASP A C 1
ATOM 831 O O . ASP A 1 105 ? -14.895 -1.328 14.708 1.00 71.25 105 ASP A O 1
ATOM 835 N N . ASN A 1 106 ? -12.968 -2.080 15.569 1.00 74.38 106 ASN A N 1
ATOM 836 C CA . ASN A 1 106 ? -13.201 -1.658 16.955 1.00 74.38 106 ASN A CA 1
ATOM 837 C C . ASN A 1 106 ? -12.184 -0.600 17.427 1.00 74.38 106 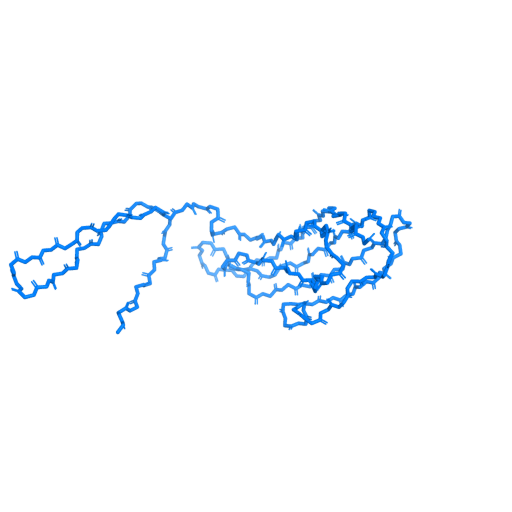ASN A C 1
ATOM 839 O O . ASN A 1 106 ? -11.945 -0.481 18.628 1.00 74.38 106 ASN A O 1
ATOM 843 N N . ASP A 1 107 ? -11.509 0.089 16.503 1.00 72.62 107 ASP A N 1
ATOM 844 C CA . ASP A 1 107 ? -10.442 1.063 16.784 1.00 72.62 107 ASP A CA 1
ATOM 845 C C . ASP A 1 107 ? -9.251 0.491 17.568 1.00 72.62 107 ASP A C 1
ATOM 847 O O . ASP A 1 107 ? -8.481 1.209 18.213 1.00 72.62 107 ASP A O 1
ATOM 851 N N . ILE A 1 108 ? -9.049 -0.825 17.494 1.00 78.88 108 ILE A N 1
ATOM 852 C CA . ILE A 1 108 ? -7.922 -1.482 18.148 1.00 78.88 108 ILE A CA 1
ATOM 853 C C . ILE A 1 108 ? -6.726 -1.463 17.190 1.00 78.88 108 ILE A C 1
ATOM 855 O O . ILE A 1 108 ? -6.843 -1.927 16.048 1.00 78.88 108 ILE A O 1
ATOM 859 N N . PRO A 1 109 ? -5.546 -0.995 17.641 1.00 85.12 109 PRO A N 1
ATOM 860 C CA . PRO A 1 109 ? -4.338 -1.035 16.835 1.00 85.12 109 PRO A CA 1
ATOM 861 C C . PRO A 1 109 ? -3.935 -2.465 16.475 1.00 85.12 109 PRO A C 1
ATOM 863 O O . PRO A 1 109 ? -3.658 -3.294 17.343 1.00 85.12 109 PRO A O 1
ATOM 866 N N . ILE A 1 110 ? -3.810 -2.729 15.179 1.00 84.56 110 ILE A N 1
ATOM 867 C CA . ILE A 1 110 ? -3.302 -3.985 14.629 1.00 84.56 110 ILE A CA 1
ATOM 868 C C . ILE A 1 110 ? -2.081 -3.731 13.744 1.00 84.56 110 ILE A C 1
ATOM 870 O O . ILE A 1 110 ? -1.851 -2.625 13.245 1.00 84.56 110 ILE A O 1
ATOM 874 N N . ARG A 1 111 ? -1.274 -4.776 13.540 1.00 86.56 111 ARG A N 1
ATOM 875 C CA . ARG A 1 111 ? -0.147 -4.753 12.603 1.00 86.56 111 ARG A CA 1
ATOM 876 C C . ARG A 1 111 ? -0.360 -5.769 11.502 1.00 86.56 111 ARG A C 1
ATOM 878 O O . ARG A 1 111 ? -0.765 -6.896 11.773 1.00 86.56 111 ARG A O 1
ATOM 885 N N . ARG A 1 112 ? -0.028 -5.382 10.274 1.00 81.00 112 ARG A N 1
ATOM 886 C CA . ARG A 1 112 ? -0.088 -6.271 9.115 1.00 81.00 112 ARG A CA 1
ATOM 887 C C . ARG A 1 112 ? 1.175 -6.140 8.287 1.00 81.00 112 ARG A C 1
ATOM 889 O O . ARG A 1 112 ? 1.678 -5.038 8.094 1.00 81.00 112 ARG A O 1
ATOM 896 N N . THR A 1 113 ? 1.655 -7.263 7.775 1.00 79.75 113 THR A N 1
ATOM 897 C CA . THR A 1 113 ? 2.744 -7.288 6.800 1.00 79.75 113 THR A CA 1
ATOM 898 C C . THR A 1 113 ? 2.174 -7.678 5.452 1.00 79.75 113 THR A C 1
ATOM 900 O O . THR A 1 113 ? 1.445 -8.664 5.355 1.00 79.75 113 THR A O 1
ATOM 903 N N . LEU A 1 114 ? 2.510 -6.909 4.425 1.00 79.88 114 LEU A N 1
ATOM 904 C CA . LEU A 1 114 ? 2.135 -7.171 3.043 1.00 79.88 114 LEU A CA 1
ATOM 905 C C . LEU A 1 114 ? 3.381 -7.219 2.1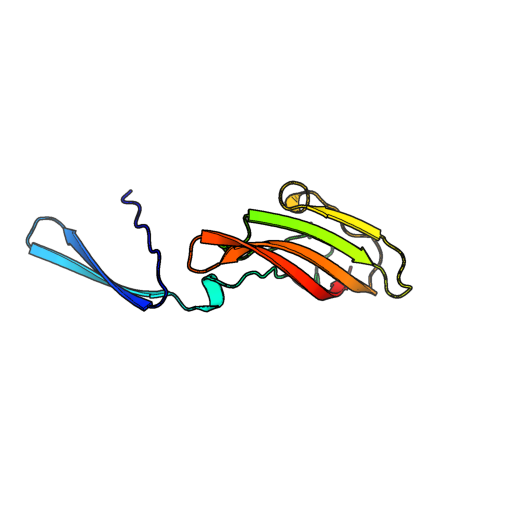72 1.00 79.88 114 LEU A C 1
ATOM 907 O O . LEU A 1 114 ? 4.416 -6.637 2.502 1.00 79.88 114 LEU A O 1
ATOM 911 N N . SER A 1 115 ? 3.266 -7.899 1.045 1.00 81.12 115 SER A N 1
ATOM 912 C CA . SER A 1 115 ? 4.284 -7.901 0.011 1.00 81.12 115 SER A CA 1
ATOM 913 C C . SER A 1 115 ? 3.638 -7.940 -1.361 1.00 81.12 115 SER A C 1
ATOM 915 O O . SER A 1 115 ? 2.487 -8.350 -1.523 1.00 81.12 115 SER A O 1
ATOM 917 N N . GLY A 1 116 ? 4.394 -7.507 -2.357 1.00 80.06 116 GLY A N 1
ATOM 918 C CA . GLY A 1 116 ? 3.937 -7.519 -3.729 1.00 80.06 116 GLY A CA 1
ATOM 919 C C . GLY A 1 116 ? 5.073 -7.319 -4.712 1.00 80.06 116 GLY A C 1
ATOM 920 O O . GLY A 1 116 ? 6.254 -7.299 -4.356 1.00 80.06 116 GLY A O 1
ATOM 921 N N . LYS A 1 117 ? 4.682 -7.181 -5.974 1.00 80.81 117 LYS A N 1
ATOM 922 C CA . LYS A 1 117 ? 5.576 -6.890 -7.089 1.00 80.81 117 LYS A CA 1
ATOM 923 C C . LYS A 1 117 ? 5.078 -5.668 -7.842 1.00 80.81 117 LYS A C 1
ATOM 925 O O . LYS A 1 117 ? 3.878 -5.407 -7.871 1.00 80.81 117 LYS A O 1
ATOM 930 N N . MET A 1 118 ? 5.995 -4.966 -8.480 1.00 79.94 118 MET A N 1
ATOM 931 C CA . MET A 1 118 ? 5.700 -3.904 -9.432 1.00 79.94 118 MET A CA 1
ATOM 932 C C . MET A 1 118 ? 6.693 -3.980 -10.587 1.00 79.94 118 MET A C 1
ATOM 934 O O . MET A 1 118 ? 7.789 -4.526 -10.448 1.00 79.94 118 MET A O 1
ATOM 938 N N . VAL A 1 119 ? 6.308 -3.428 -11.728 1.00 80.19 119 VAL A N 1
ATOM 939 C CA . VAL A 1 119 ? 7.218 -3.204 -12.851 1.00 80.19 119 VAL A CA 1
ATOM 940 C C . VAL A 1 119 ? 7.474 -1.707 -12.950 1.00 80.19 119 VAL A C 1
ATOM 942 O O . VAL A 1 119 ? 6.575 -0.892 -12.739 1.00 80.19 119 VAL A O 1
ATOM 945 N N . VAL A 1 120 ? 8.719 -1.352 -13.225 1.00 77.88 120 VAL A N 1
ATOM 946 C CA . VAL A 1 120 ? 9.107 0.009 -13.575 1.00 77.88 120 VAL A CA 1
ATOM 947 C C . VAL A 1 120 ? 9.567 -0.041 -15.023 1.00 77.88 120 VAL A C 1
ATOM 949 O O . VAL A 1 120 ? 10.494 -0.781 -15.346 1.00 77.88 120 VAL A O 1
ATOM 952 N N . ALA A 1 121 ? 8.899 0.703 -15.896 1.00 73.12 121 ALA A N 1
ATOM 953 C CA . ALA A 1 121 ? 9.299 0.906 -17.278 1.00 73.12 121 ALA A CA 1
ATOM 954 C C . ALA A 1 121 ? 9.633 2.390 -17.470 1.00 73.12 121 ALA A C 1
ATOM 956 O O . ALA A 1 121 ? 8.776 3.255 -17.291 1.00 73.12 121 ALA A O 1
ATOM 957 N N . ARG A 1 122 ? 10.901 2.666 -17.773 1.00 66.69 122 ARG A N 1
ATOM 958 C CA . ARG A 1 122 ? 11.406 3.947 -18.268 1.00 66.69 122 ARG A CA 1
ATOM 959 C C . ARG A 1 122 ? 11.723 3.853 -19.748 1.00 66.69 122 ARG A C 1
ATOM 961 O O . ARG A 1 122 ? 12.188 2.761 -20.159 1.00 66.69 122 ARG A O 1
#

Mean predicted aligned error: 12.31 Å

Nearest PDB structures (foldseek):
  6wpx-assembly1_A  TM=6.374E-01  e=5.633E-02  Bacillus licheniformis
  7y8i-assembly4_D  TM=3.841E-01  e=2.491E-01  Chelicerata
  8fwg-assembly1_W3  TM=2.482E-01  e=1.164E+00  Agrobacterium phage Milano
  8fxr-assembly1_73  TM=2.520E-01  e=2.019E+00  Agrobacterium phage Milano

pLDDT: mean 73.14, std 13.88, range [38.75, 94.12]

Secondary structure (DSSP, 8-state):
-------S-EEEEEEEEETTTEEEEEEEEE-GGGG-S-EE---B-STT----PEEPTTEEEEEEEEEETTS-EEEEEETTTGGGPPPPSS-EEEEEEEEEEEE-TTS-EEEEEEEEEEEE--

Radius of gyration: 19.31 Å; Cα contacts (8 Å, |Δi|>4): 235; chains: 1; bou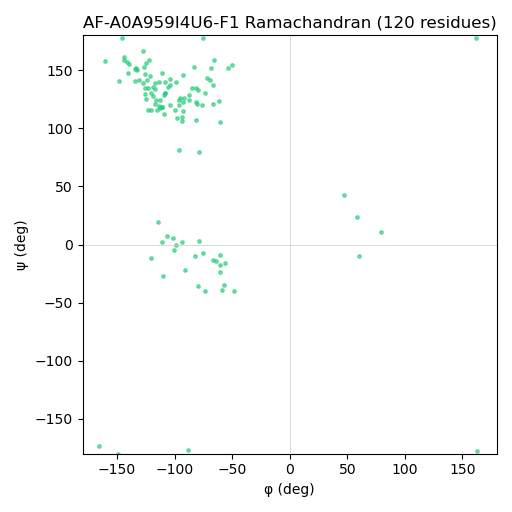nding box: 58×36×36 Å

Sequence (122 aa):
MQEIMVEKAGNYVLYNYYDYCVAIRQEFSVKAGDCDCSITLPTLYSPSERLAVTASLNVQSYRLWIYDALGRLVLTTNGQQARNAELPSVSGAYFWKAELKCLNDNDIPIRRTLSGKMVVAR

Foldseek 3Di:
DDDDDDLDFAKDWDWDDDPNPDTDIDIDGGDCVLQDQDKDWAAAADQPDQGDIDGRPFFPKKWKWKAFPVRHTDDIDMPVCRRVHDDDNDWHKMKMKMWTFGAHSVRDTDIDIDIDMHTHHD

Solvent-accessible surface area (backbone atoms only — not comparable to full-atom values): 7343 Å² total; per-residue (Å²): 136,87,86,82,88,79,94,65,63,44,79,46,78,46,74,51,73,48,91,93,79,44,67,53,79,45,78,52,73,44,60,66,79,54,62,36,80,48,72,48,68,70,62,38,78,52,80,80,67,48,40,63,72,47,65,28,76,27,44,78,45,42,42,39,40,32,22,41,82,85,69,48,80,76,46,76,44,32,74,86,48,28,70,75,34,76,67,79,94,64,61,46,57,32,35,36,41,34,44,36,35,21,41,48,101,79,72,46,81,44,77,49,78,50,72,53,71,37,44,38,39,104